Protein AF-I1CUV1-F1 (afdb_monomer_lite)

Sequence (115 aa):
MASAKGLPLLFESDESHQGIVPALIYDASPLVRQQLFTSLGYLLCQWNPRDRYQYGERILPIILSGVFDELPAVQSTCDSTLTEVANSCVHDLYEAQILESIPEDEKEKKNLGRA

InterPro domains:
  IPR016024 Armadillo-type fold [SSF48371] (20-89)
  IPR057978 Dynein axonemal assembly factor 5, TPR repeats [PF25757] (25-85)

Foldseek 3Di:
DDDCPCVVQQCDDDPPGHRPLVVQLVDPDLVSNLCSLQVLLVVLLPDDPVSNVVCVVVRVVSLVVQCVPPDVVSVVSSVVSVVSNLQSVLVNCVVVVVDPDRDPDPVVSVCPPVD

Structure (mmCIF, N/CA/C/O backbone):
data_AF-I1CUV1-F1
#
_entry.id   AF-I1CUV1-F1
#
loop_
_atom_site.group_PDB
_atom_site.id
_atom_site.type_symbol
_atom_site.label_atom_id
_atom_site.label_alt_id
_atom_site.label_comp_id
_atom_site.label_asym_id
_atom_site.label_entity_id
_atom_site.label_seq_id
_atom_site.pdbx_PDB_ins_code
_atom_site.Cartn_x
_atom_site.Cartn_y
_atom_site.Cartn_z
_atom_site.occupancy
_atom_site.B_iso_or_equiv
_atom_site.auth_seq_id
_atom_site.auth_comp_id
_atom_site.auth_asym_id
_atom_site.auth_atom_id
_atom_site.pdbx_PDB_model_num
ATOM 1 N N . MET A 1 1 ? -15.740 8.899 -3.769 1.00 57.88 1 MET A N 1
ATOM 2 C CA . MET A 1 1 ? -15.037 7.631 -3.481 1.00 57.88 1 MET A CA 1
ATOM 3 C C . MET A 1 1 ? -14.633 6.990 -4.796 1.00 57.88 1 MET A C 1
ATOM 5 O O . MET A 1 1 ? -15.475 6.901 -5.685 1.00 57.88 1 MET A O 1
ATOM 9 N N . ALA A 1 2 ? -13.362 6.612 -4.943 1.00 66.88 2 ALA A N 1
ATOM 10 C CA . ALA A 1 2 ? -12.899 5.851 -6.103 1.00 66.88 2 ALA A CA 1
ATOM 11 C C . ALA A 1 2 ? -13.558 4.460 -6.111 1.00 66.88 2 ALA A C 1
ATOM 13 O O . ALA A 1 2 ? -13.804 3.893 -5.050 1.00 66.88 2 ALA A O 1
ATOM 14 N N . SER A 1 3 ? -13.870 3.919 -7.291 1.00 78.69 3 SER A N 1
ATOM 15 C CA . SER A 1 3 ? -14.469 2.585 -7.432 1.00 78.69 3 SER A CA 1
ATOM 16 C C . SER A 1 3 ? -13.416 1.568 -7.859 1.00 78.69 3 SER A C 1
ATOM 18 O O . SER A 1 3 ? -12.642 1.836 -8.773 1.00 78.69 3 SER A O 1
ATOM 20 N N . ALA A 1 4 ? -13.434 0.380 -7.255 1.00 84.62 4 ALA A N 1
ATOM 21 C CA . ALA A 1 4 ? -12.509 -0.701 -7.591 1.00 84.62 4 ALA A CA 1
ATOM 22 C C . ALA A 1 4 ? -12.939 -1.554 -8.807 1.00 84.62 4 ALA A C 1
ATOM 24 O O . ALA A 1 4 ? -12.228 -2.472 -9.204 1.00 84.62 4 ALA A O 1
ATOM 25 N N . LYS A 1 5 ? -14.086 -1.257 -9.441 1.00 81.38 5 LYS A N 1
ATOM 26 C CA . LYS A 1 5 ? -14.672 -2.083 -10.521 1.00 81.38 5 LYS A CA 1
ATOM 27 C C . LYS A 1 5 ? -13.766 -2.286 -11.742 1.00 81.38 5 LYS A C 1
ATOM 29 O O . LYS A 1 5 ? -13.916 -3.287 -12.429 1.00 81.38 5 LYS A O 1
ATOM 34 N N . GLY A 1 6 ? -12.860 -1.348 -12.019 1.00 83.25 6 GLY A N 1
ATOM 35 C CA . GLY A 1 6 ? -11.916 -1.435 -13.139 1.00 83.25 6 GLY A CA 1
ATOM 36 C C . GLY A 1 6 ? -10.566 -2.052 -12.780 1.00 83.25 6 GLY A C 1
ATOM 37 O O . GLY A 1 6 ? -9.746 -2.247 -13.669 1.00 83.25 6 GLY A O 1
ATOM 38 N N . LEU A 1 7 ? -10.315 -2.356 -11.502 1.00 86.94 7 LEU A N 1
ATOM 39 C CA . LEU A 1 7 ? -9.020 -2.861 -11.060 1.00 86.94 7 LEU A CA 1
ATOM 40 C C . LEU A 1 7 ? -8.611 -4.169 -11.764 1.00 86.94 7 LEU A C 1
ATOM 42 O O . LEU A 1 7 ? -7.455 -4.240 -12.175 1.00 86.94 7 LEU A O 1
ATOM 46 N N . PRO A 1 8 ? -9.491 -5.181 -11.946 1.00 87.25 8 PRO A N 1
ATOM 47 C CA . PRO A 1 8 ? -9.102 -6.437 -12.593 1.00 87.25 8 PRO A CA 1
ATOM 48 C C . PRO A 1 8 ? -8.476 -6.249 -13.980 1.00 87.25 8 PRO A C 1
ATOM 50 O O . PRO A 1 8 ? -7.4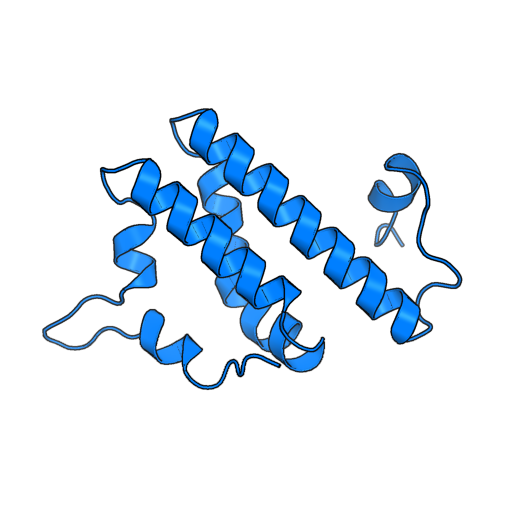96 -6.921 -14.289 1.00 87.25 8 PRO A O 1
ATOM 53 N N . LEU A 1 9 ? -8.943 -5.252 -14.739 1.00 87.00 9 LEU A N 1
ATOM 54 C CA . LEU A 1 9 ? -8.446 -4.929 -16.080 1.00 87.00 9 LEU A CA 1
ATOM 55 C C . LEU A 1 9 ? -6.963 -4.526 -16.093 1.00 87.00 9 LEU A C 1
ATOM 57 O O . LEU A 1 9 ? -6.303 -4.648 -17.116 1.00 87.00 9 LEU A O 1
ATOM 61 N N . LEU A 1 10 ? -6.416 -4.053 -14.967 1.00 88.56 10 LEU A N 1
ATOM 62 C CA . LEU A 1 10 ? -4.994 -3.707 -14.861 1.00 88.56 10 LEU A CA 1
ATOM 63 C C . LEU A 1 10 ? -4.088 -4.939 -14.702 1.00 88.56 10 LEU A C 1
ATOM 65 O O . LEU A 1 10 ? -2.868 -4.824 -14.827 1.00 88.56 10 LEU A O 1
ATOM 69 N N . PHE A 1 11 ? -4.673 -6.098 -14.399 1.00 88.88 11 PHE A N 1
ATOM 70 C CA . PHE A 1 11 ? -3.977 -7.363 -14.156 1.00 88.88 11 PHE A CA 1
ATOM 71 C C . PHE A 1 11 ? -4.190 -8.387 -15.264 1.00 88.88 11 PHE A C 1
ATOM 73 O O . PHE A 1 11 ? -3.395 -9.316 -15.387 1.00 88.88 11 PHE A O 1
ATOM 80 N N . GLU A 1 12 ? -5.274 -8.253 -16.022 1.00 86.94 12 GLU A N 1
ATOM 81 C CA . GLU A 1 12 ? -5.621 -9.161 -17.106 1.00 86.94 12 GLU A CA 1
ATOM 82 C C . GLU A 1 12 ? -4.605 -9.064 -18.248 1.00 86.94 12 GLU A C 1
ATOM 84 O O . GLU A 1 12 ? -4.187 -7.979 -18.645 1.00 86.94 12 GLU A O 1
ATOM 89 N N . SER A 1 13 ? -4.207 -10.225 -18.762 1.00 83.44 13 SER A N 1
ATOM 90 C CA . SER A 1 13 ? -3.440 -10.363 -19.996 1.00 83.44 13 SER A CA 1
ATOM 91 C C . SER A 1 13 ? -4.318 -10.998 -21.067 1.00 83.44 13 SER A C 1
ATOM 93 O O . SER A 1 13 ? -5.089 -11.910 -20.757 1.00 83.44 13 SER A O 1
ATOM 95 N N . ASP A 1 14 ? -4.153 -10.577 -22.316 1.00 81.25 14 ASP A N 1
ATOM 96 C CA . ASP A 1 14 ? -4.735 -11.238 -23.486 1.00 81.25 14 ASP A CA 1
ATOM 97 C C . ASP A 1 14 ? -3.634 -11.856 -24.369 1.00 81.25 14 ASP A C 1
ATOM 99 O O . ASP A 1 14 ? -2.451 -11.811 -24.028 1.00 81.25 14 ASP A O 1
ATOM 103 N N . GLU A 1 15 ? -4.006 -12.473 -25.495 1.00 76.00 15 GLU A N 1
ATOM 104 C CA . GLU A 1 15 ? -3.055 -13.128 -26.415 1.00 76.00 15 GLU A CA 1
ATOM 105 C C . GLU A 1 15 ? -2.003 -12.167 -27.007 1.00 76.00 15 GLU A C 1
ATOM 107 O O . GLU A 1 15 ? -0.981 -12.604 -27.537 1.00 76.00 15 GLU A O 1
ATOM 112 N N . SER A 1 16 ? -2.238 -10.861 -26.904 1.00 77.25 16 SER A N 1
ATOM 113 C CA . SER A 1 16 ? -1.457 -9.780 -27.505 1.00 77.25 16 SER A CA 1
ATOM 114 C C . SER A 1 16 ? -0.843 -8.805 -26.489 1.00 77.25 16 SER A C 1
ATOM 116 O O . SER A 1 16 ? 0.092 -8.087 -26.844 1.00 77.25 16 SER A O 1
ATOM 118 N N . HIS A 1 17 ? -1.311 -8.784 -25.237 1.00 74.56 17 HIS A N 1
ATOM 119 C CA . HIS A 1 17 ? -0.909 -7.803 -24.229 1.00 74.56 17 HIS A CA 1
ATOM 120 C C . HIS A 1 17 ? -0.701 -8.440 -22.854 1.00 74.56 17 HIS A C 1
ATOM 122 O O . HIS A 1 17 ? -1.549 -9.166 -22.336 1.00 74.56 17 HIS A O 1
ATOM 128 N N . GLN A 1 18 ? 0.424 -8.103 -22.221 1.00 81.75 18 GLN A N 1
ATOM 129 C CA . GLN A 1 18 ? 0.629 -8.374 -20.800 1.00 81.75 18 GLN A CA 1
ATOM 130 C C . GLN A 1 18 ? -0.186 -7.392 -19.953 1.00 81.75 18 GLN A C 1
ATOM 132 O O . GLN A 1 18 ? -0.365 -6.234 -20.332 1.00 81.75 18 GLN A O 1
ATOM 137 N N . GLY A 1 19 ? -0.640 -7.849 -18.783 1.00 86.38 19 GLY A N 1
ATOM 138 C CA . GLY A 1 19 ? -1.299 -6.977 -17.817 1.00 86.38 19 GLY A CA 1
ATOM 139 C C . GLY A 1 19 ? -0.386 -5.824 -17.402 1.00 86.38 19 GLY A C 1
ATOM 140 O O . GLY A 1 19 ? 0.814 -6.016 -17.185 1.00 86.38 19 GLY A O 1
ATOM 141 N N . ILE A 1 20 ? -0.969 -4.632 -17.271 1.00 90.25 20 ILE A N 1
ATOM 142 C CA . ILE A 1 20 ? -0.236 -3.393 -16.983 1.00 90.25 20 ILE A CA 1
ATOM 143 C C . ILE A 1 20 ? 0.539 -3.530 -15.674 1.00 90.25 20 ILE A C 1
ATOM 145 O O . ILE A 1 20 ? 1.744 -3.320 -15.651 1.00 90.25 20 ILE A O 1
ATOM 149 N N . VAL A 1 21 ? -0.124 -3.911 -14.581 1.00 91.69 21 VAL A N 1
ATOM 150 C CA . VAL A 1 21 ? 0.529 -3.971 -13.268 1.00 91.69 21 VAL A CA 1
ATOM 151 C C . VAL A 1 21 ? 1.688 -4.973 -13.257 1.00 91.69 21 VAL A C 1
ATOM 153 O O . VAL A 1 21 ? 2.783 -4.539 -12.913 1.00 91.69 21 VAL A O 1
ATOM 156 N N . PRO A 1 22 ? 1.525 -6.249 -13.674 1.00 88.81 22 PRO A N 1
ATOM 157 C CA . PRO A 1 22 ? 2.639 -7.197 -13.758 1.00 88.81 22 PRO A CA 1
ATOM 158 C C . PRO A 1 22 ? 3.845 -6.694 -14.560 1.00 88.81 22 PRO A C 1
ATOM 160 O O . PRO A 1 22 ? 4.978 -6.908 -14.134 1.00 88.81 22 PRO A O 1
ATOM 163 N N . ALA A 1 23 ? 3.614 -6.003 -15.682 1.00 89.94 23 ALA A N 1
ATOM 164 C CA . ALA A 1 23 ? 4.691 -5.464 -16.512 1.00 89.94 23 ALA A CA 1
ATOM 165 C C . ALA A 1 23 ? 5.498 -4.364 -15.798 1.00 89.94 23 ALA A C 1
ATOM 167 O O . ALA A 1 23 ? 6.697 -4.232 -16.032 1.00 89.94 23 ALA A O 1
ATOM 168 N N . LEU A 1 24 ? 4.863 -3.598 -14.904 1.00 94.06 24 LEU A N 1
ATOM 169 C CA . LEU A 1 24 ? 5.487 -2.455 -14.234 1.00 94.06 24 LEU A CA 1
ATOM 170 C C . LEU A 1 24 ? 6.231 -2.810 -12.935 1.00 94.06 24 LEU A C 1
ATOM 172 O O . LEU A 1 24 ? 7.032 -1.999 -12.472 1.00 94.06 24 LEU A O 1
ATOM 176 N N . ILE A 1 25 ? 6.005 -3.992 -12.341 1.00 92.81 25 ILE A N 1
ATOM 177 C CA . ILE A 1 25 ? 6.641 -4.391 -11.062 1.00 92.81 25 ILE A CA 1
ATOM 178 C C . ILE A 1 25 ? 8.168 -4.391 -11.183 1.00 92.81 25 ILE A C 1
ATOM 180 O O . ILE A 1 25 ? 8.865 -3.953 -10.272 1.00 92.81 25 ILE A O 1
ATOM 184 N N . TYR A 1 26 ? 8.677 -4.853 -12.324 1.00 89.44 26 TYR A N 1
ATOM 185 C CA . TYR A 1 26 ? 10.108 -4.979 -12.606 1.00 89.44 26 TYR A CA 1
ATOM 186 C C . TYR A 1 26 ? 10.565 -4.022 -13.711 1.00 89.44 26 TYR A C 1
ATOM 188 O O . TYR A 1 26 ? 11.542 -4.302 -14.406 1.00 89.44 26 TYR A O 1
ATOM 196 N N . ASP A 1 27 ? 9.853 -2.907 -13.901 1.00 95.12 27 ASP A N 1
ATOM 197 C CA . ASP A 1 27 ? 10.236 -1.906 -14.895 1.00 95.12 27 ASP A CA 1
ATOM 198 C C . ASP A 1 27 ? 11.658 -1.401 -14.618 1.00 95.12 27 ASP A C 1
ATOM 200 O O . ASP A 1 27 ? 12.033 -1.171 -13.465 1.00 95.12 27 ASP A O 1
ATOM 204 N N . ALA A 1 28 ? 12.456 -1.212 -15.669 1.00 95.19 28 ALA A N 1
ATOM 205 C CA . ALA A 1 28 ? 13.840 -0.762 -15.540 1.00 95.19 28 ALA A CA 1
ATOM 206 C C . ALA A 1 28 ? 13.952 0.629 -14.890 1.00 95.19 28 ALA A C 1
ATOM 208 O O . ALA A 1 28 ? 14.978 0.952 -14.292 1.00 95.19 28 ALA A O 1
ATOM 209 N N . SER A 1 29 ? 12.905 1.452 -14.987 1.00 97.06 29 SER A N 1
ATOM 210 C CA . SER A 1 29 ? 12.838 2.776 -14.387 1.00 97.06 29 SER A CA 1
ATOM 211 C C . SER A 1 29 ? 12.411 2.710 -12.915 1.00 97.06 29 SER A C 1
ATOM 213 O O . SER A 1 29 ? 11.263 2.376 -12.606 1.00 97.06 29 SER A O 1
ATOM 215 N N . PRO A 1 30 ? 13.265 3.153 -11.975 1.00 96.50 30 PRO A N 1
ATOM 216 C CA . PRO A 1 30 ? 12.912 3.216 -10.556 1.00 96.50 30 PRO A CA 1
ATOM 217 C C . PRO A 1 30 ? 11.733 4.145 -10.273 1.00 96.50 30 PRO A C 1
ATOM 219 O O . PRO A 1 30 ? 11.006 3.956 -9.301 1.00 96.50 30 PRO A O 1
ATOM 222 N N . LEU A 1 31 ? 11.558 5.178 -11.103 1.00 97.50 31 LEU A N 1
ATOM 223 C CA . LEU A 1 31 ? 10.457 6.127 -10.973 1.00 97.50 31 LEU A CA 1
ATOM 224 C C . LEU A 1 31 ? 9.118 5.463 -11.308 1.00 97.50 31 LEU A C 1
ATOM 226 O O . LEU A 1 31 ? 8.124 5.720 -10.636 1.00 97.50 31 LEU A O 1
ATOM 230 N N . VAL A 1 32 ? 9.104 4.583 -12.313 1.00 97.38 32 VAL A N 1
ATOM 231 C CA . VAL A 1 32 ? 7.910 3.818 -12.689 1.00 97.38 32 VAL A CA 1
ATOM 232 C C . VAL A 1 32 ? 7.510 2.880 -11.555 1.00 97.38 32 VAL A C 1
ATOM 234 O O . VAL A 1 32 ? 6.348 2.885 -11.153 1.00 97.38 32 VAL A O 1
ATOM 237 N N . ARG A 1 33 ? 8.473 2.154 -10.971 1.00 97.31 33 ARG A N 1
ATOM 238 C CA . ARG A 1 33 ? 8.220 1.269 -9.823 1.00 97.31 33 ARG A CA 1
ATOM 239 C C . ARG A 1 33 ? 7.696 2.039 -8.606 1.00 97.31 33 ARG A C 1
ATOM 241 O O . ARG A 1 33 ? 6.663 1.680 -8.049 1.00 97.31 33 ARG A O 1
ATOM 248 N N . GLN A 1 34 ? 8.328 3.160 -8.247 1.00 97.75 34 GLN A N 1
ATOM 249 C CA . GLN A 1 34 ? 7.848 4.032 -7.161 1.00 97.75 34 GLN A CA 1
ATOM 250 C C . GLN A 1 34 ? 6.416 4.519 -7.393 1.00 97.75 34 GLN A C 1
ATOM 252 O O . GLN A 1 34 ? 5.584 4.469 -6.483 1.00 97.75 34 GLN A O 1
ATOM 257 N N . GLN A 1 35 ? 6.115 4.972 -8.613 1.00 97.50 35 GLN A N 1
ATOM 258 C CA . GLN A 1 35 ? 4.785 5.452 -8.959 1.00 97.50 35 GLN A CA 1
ATOM 259 C C . GLN A 1 35 ? 3.749 4.328 -8.906 1.00 97.50 35 GLN A C 1
ATOM 261 O O . GLN A 1 35 ? 2.651 4.553 -8.401 1.00 97.50 35 GLN A O 1
ATOM 266 N N . LEU A 1 36 ? 4.096 3.123 -9.369 1.00 97.12 36 LEU A N 1
ATOM 267 C CA . LEU A 1 36 ? 3.239 1.947 -9.264 1.00 97.12 36 LEU A CA 1
ATOM 268 C C . LEU A 1 36 ? 2.858 1.679 -7.805 1.00 97.12 36 LEU A C 1
ATOM 270 O O . LEU A 1 36 ? 1.669 1.615 -7.489 1.00 97.12 36 LEU A O 1
ATOM 274 N N . PHE A 1 37 ? 3.844 1.559 -6.913 1.00 97.50 37 PHE A N 1
ATOM 275 C CA . PHE A 1 37 ? 3.595 1.243 -5.506 1.00 97.50 37 PHE A CA 1
ATOM 276 C C . PHE A 1 37 ? 2.778 2.337 -4.817 1.00 97.50 37 PHE A C 1
ATOM 278 O O . PHE A 1 37 ? 1.768 2.034 -4.181 1.00 97.50 37 PHE A O 1
ATOM 285 N N . THR A 1 38 ? 3.131 3.603 -5.049 1.00 97.31 38 THR A N 1
ATOM 286 C CA . THR A 1 38 ? 2.405 4.761 -4.507 1.00 97.31 38 THR A CA 1
ATOM 287 C C . THR A 1 38 ? 0.949 4.774 -4.976 1.00 97.31 38 THR A C 1
ATOM 289 O O . THR A 1 38 ? 0.031 4.922 -4.172 1.00 97.31 38 THR A O 1
ATOM 292 N N . SER A 1 39 ? 0.704 4.590 -6.277 1.00 96.06 39 SER A N 1
ATOM 293 C CA . SER A 1 39 ? -0.651 4.593 -6.836 1.00 96.06 39 SER A CA 1
ATOM 294 C C . SER A 1 39 ? -1.495 3.434 -6.313 1.00 96.06 39 SER A C 1
ATOM 296 O O . SER A 1 39 ? -2.667 3.630 -5.994 1.00 96.06 39 SER A O 1
ATOM 298 N N . LEU A 1 40 ? -0.913 2.242 -6.187 1.00 95.75 40 LEU A N 1
ATOM 299 C CA . LEU A 1 40 ? -1.602 1.076 -5.644 1.00 95.75 40 LEU A CA 1
ATOM 300 C C . LEU A 1 40 ? -1.967 1.249 -4.163 1.00 95.75 40 LEU A C 1
ATOM 302 O O . LEU A 1 40 ? -3.095 0.939 -3.776 1.00 95.75 40 LEU A O 1
ATOM 306 N N . GLY A 1 41 ? -1.060 1.782 -3.342 1.00 96.75 41 GLY A N 1
ATOM 307 C CA . GLY A 1 41 ? -1.366 2.066 -1.940 1.00 96.75 41 GLY A CA 1
ATOM 308 C C . GLY A 1 41 ? -2.386 3.184 -1.777 1.00 96.75 41 GLY A C 1
ATOM 309 O O . GLY A 1 41 ? -3.332 3.039 -1.008 1.00 96.75 41 GLY A O 1
ATOM 310 N N . TYR A 1 42 ? -2.278 4.247 -2.578 1.00 96.00 42 TYR A N 1
ATOM 311 C CA . TYR A 1 42 ? -3.269 5.319 -2.591 1.00 96.00 42 TYR A CA 1
ATOM 312 C C . TYR A 1 42 ? -4.679 4.793 -2.892 1.00 96.00 42 TYR A C 1
ATOM 314 O O . TYR A 1 42 ? -5.635 5.176 -2.219 1.00 96.00 42 TYR A O 1
ATOM 322 N N . LEU A 1 43 ? -4.822 3.873 -3.856 1.00 94.06 43 LEU A N 1
ATOM 323 C CA . LEU A 1 43 ? -6.109 3.231 -4.141 1.00 94.06 43 LEU A CA 1
ATOM 324 C C . LEU A 1 43 ? -6.661 2.486 -2.921 1.00 94.06 43 LEU A C 1
ATOM 326 O O . LEU A 1 43 ? -7.828 2.678 -2.581 1.00 94.06 43 LEU A O 1
ATOM 330 N N . LEU A 1 44 ? -5.827 1.697 -2.235 1.00 95.69 44 LEU A N 1
ATOM 331 C CA . LEU A 1 44 ? -6.231 0.992 -1.016 1.00 95.69 44 LEU A CA 1
ATOM 332 C C . LEU A 1 44 ? -6.702 1.967 0.072 1.00 95.69 44 LEU A C 1
ATOM 334 O O . LEU A 1 44 ? -7.761 1.742 0.657 1.00 95.69 44 LEU A O 1
ATOM 338 N N . CYS A 1 45 ? -5.985 3.070 0.296 1.00 95.88 45 CYS A N 1
ATOM 339 C CA . CYS A 1 45 ? -6.354 4.091 1.282 1.00 95.88 45 CYS A CA 1
ATOM 340 C C . CYS A 1 45 ? -7.663 4.825 0.930 1.00 95.88 45 CYS A C 1
ATOM 342 O O . CYS A 1 45 ? -8.415 5.210 1.820 1.00 95.88 45 CYS A O 1
ATOM 344 N N . GLN A 1 46 ? -7.959 5.029 -0.359 1.00 94.19 46 GLN A N 1
ATOM 345 C CA . GLN A 1 46 ? -9.158 5.757 -0.811 1.00 94.19 46 GLN A CA 1
ATOM 346 C C . GLN A 1 46 ? -10.423 4.898 -0.904 1.00 94.19 46 GLN A C 1
ATOM 348 O O . GLN A 1 46 ? -11.534 5.433 -1.024 1.00 94.19 46 GLN A O 1
ATOM 353 N N . TRP A 1 47 ? -10.281 3.576 -0.921 1.00 94.44 47 TRP A N 1
ATOM 354 C CA . TRP A 1 47 ? -11.417 2.670 -0.978 1.00 94.44 47 TRP A CA 1
ATOM 355 C C . TRP A 1 47 ? -12.077 2.491 0.382 1.00 94.44 47 TRP A C 1
ATOM 357 O O . TRP A 1 47 ? -11.437 2.567 1.432 1.00 94.44 47 TRP A O 1
ATOM 367 N N . ASN A 1 48 ? -13.384 2.224 0.335 1.00 93.31 48 ASN A N 1
ATOM 368 C CA . ASN A 1 48 ? -14.118 1.760 1.505 1.00 93.31 48 ASN A CA 1
ATOM 369 C C . ASN A 1 48 ? -13.551 0.400 1.975 1.00 93.31 48 ASN A C 1
ATOM 371 O O . ASN A 1 48 ? -12.941 -0.311 1.166 1.00 93.31 48 ASN A O 1
ATOM 375 N N . PRO A 1 49 ? -13.796 0.004 3.237 1.00 94.12 49 PRO A N 1
ATOM 376 C CA . PRO A 1 49 ? -13.238 -1.226 3.797 1.00 94.12 49 PRO A CA 1
ATOM 377 C C . PRO A 1 49 ? -13.535 -2.464 2.941 1.00 94.12 49 PRO A C 1
ATOM 379 O O . PRO A 1 49 ? -12.650 -3.272 2.669 1.00 94.12 49 PRO A O 1
ATOM 382 N N . ARG A 1 50 ? -14.768 -2.596 2.431 1.00 92.69 50 ARG A N 1
ATOM 383 C CA . ARG A 1 50 ? -15.174 -3.744 1.607 1.00 92.69 50 ARG A CA 1
ATOM 384 C C . ARG A 1 50 ? -14.296 -3.891 0.364 1.00 92.69 50 ARG A C 1
ATOM 386 O O . ARG A 1 50 ? -13.770 -4.973 0.126 1.00 92.69 50 ARG A O 1
ATOM 393 N N . ASP A 1 51 ? -14.150 -2.827 -0.421 1.00 93.06 51 ASP A N 1
ATOM 394 C CA . ASP A 1 51 ? -13.335 -2.844 -1.638 1.00 93.06 51 ASP A CA 1
ATOM 395 C C . ASP A 1 51 ? -11.844 -3.021 -1.296 1.00 93.06 51 ASP A C 1
ATOM 397 O O . ASP A 1 51 ? -11.147 -3.806 -1.940 1.00 93.06 51 ASP A O 1
ATOM 401 N N . ARG A 1 52 ? -11.358 -2.355 -0.239 1.00 94.50 52 ARG A N 1
ATOM 402 C CA . ARG A 1 52 ? -9.971 -2.479 0.230 1.00 94.50 52 ARG A CA 1
ATOM 403 C C . ARG A 1 52 ? -9.609 -3.920 0.561 1.00 94.50 52 ARG A C 1
ATOM 405 O O . ARG A 1 52 ? -8.591 -4.401 0.077 1.00 94.50 52 ARG A O 1
ATOM 412 N N . TYR A 1 53 ? -10.433 -4.620 1.336 1.00 93.38 53 TYR A N 1
ATOM 413 C CA . TYR A 1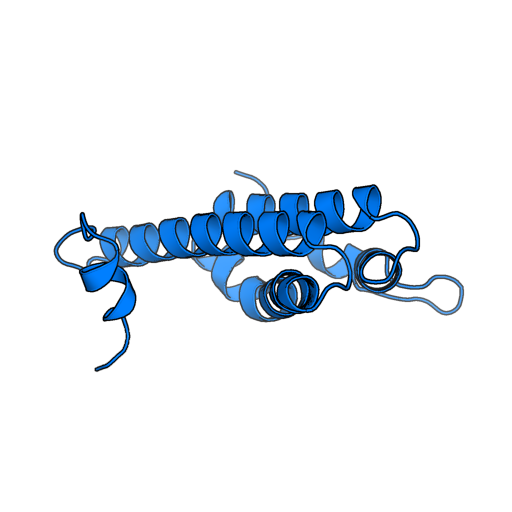 53 ? -10.158 -6.007 1.712 1.00 93.38 53 TYR A CA 1
ATOM 414 C C . TYR A 1 53 ? -10.429 -6.993 0.572 1.00 93.38 53 TYR A C 1
ATOM 416 O O . TYR A 1 53 ? -9.695 -7.966 0.439 1.00 93.38 53 TYR A O 1
ATOM 424 N N . GLN A 1 54 ? -11.402 -6.720 -0.305 1.00 92.38 54 GLN A N 1
ATOM 425 C CA . GLN A 1 54 ? -11.651 -7.548 -1.490 1.00 92.38 54 GLN A CA 1
ATOM 426 C C . GLN A 1 54 ? -10.447 -7.583 -2.444 1.00 92.38 54 GLN A C 1
ATOM 428 O O . GLN A 1 54 ? -10.162 -8.620 -3.040 1.00 92.38 54 GLN A O 1
ATOM 433 N N . TYR A 1 55 ? -9.757 -6.454 -2.623 1.00 91.88 55 TYR A N 1
ATOM 434 C CA . TYR A 1 55 ? -8.641 -6.343 -3.569 1.00 91.88 55 TYR A CA 1
ATOM 435 C C . TYR A 1 55 ? -7.261 -6.282 -2.904 1.00 91.88 55 TYR A C 1
ATOM 437 O O . TYR A 1 55 ? -6.242 -6.416 -3.588 1.00 91.88 55 TYR A O 1
ATOM 445 N N . GLY A 1 56 ? -7.214 -6.128 -1.581 1.00 92.75 56 GLY A N 1
ATOM 446 C CA . GLY A 1 56 ? -5.989 -6.055 -0.791 1.00 92.75 56 GLY A CA 1
ATOM 447 C C . GLY A 1 56 ? -5.106 -7.284 -0.966 1.00 92.75 56 GLY A C 1
ATOM 448 O O . GLY A 1 56 ? -3.905 -7.130 -1.153 1.00 92.75 56 GLY A O 1
ATOM 449 N N . GLU A 1 57 ? -5.686 -8.485 -1.033 1.00 89.94 57 GLU A N 1
ATOM 450 C CA . GLU A 1 57 ? -4.933 -9.729 -1.265 1.00 89.94 57 GLU A CA 1
ATOM 451 C C . GLU A 1 57 ? -4.158 -9.731 -2.588 1.00 89.94 57 GLU A C 1
ATOM 453 O O . GLU A 1 57 ? -3.107 -10.359 -2.691 1.00 89.94 57 GLU A O 1
ATOM 458 N N . ARG A 1 58 ? -4.647 -9.010 -3.604 1.00 91.06 58 ARG A N 1
ATOM 459 C CA . ARG A 1 58 ? -3.971 -8.893 -4.900 1.00 91.06 58 ARG A CA 1
ATOM 460 C C . ARG A 1 58 ? -2.954 -7.753 -4.917 1.00 91.06 58 ARG A C 1
ATOM 462 O O . ARG A 1 58 ? -1.906 -7.895 -5.536 1.00 91.06 58 ARG A O 1
ATOM 469 N N . ILE A 1 59 ? -3.258 -6.628 -4.268 1.00 94.62 59 ILE A N 1
ATOM 470 C CA . ILE A 1 59 ? -2.421 -5.421 -4.316 1.00 94.62 59 ILE A CA 1
ATOM 471 C C . ILE A 1 59 ? -1.272 -5.465 -3.300 1.00 94.62 59 ILE A C 1
ATOM 473 O O . ILE A 1 59 ? -0.145 -5.109 -3.639 1.00 94.62 59 ILE A O 1
ATOM 477 N N . LEU A 1 60 ? -1.530 -5.886 -2.059 1.00 95.25 60 LEU A N 1
ATOM 478 C CA . LEU A 1 60 ? -0.537 -5.838 -0.982 1.00 95.25 60 LEU A CA 1
ATOM 479 C C . LEU A 1 60 ? 0.742 -6.626 -1.299 1.00 95.25 60 LEU A C 1
ATOM 481 O O . LEU A 1 60 ? 1.815 -6.066 -1.076 1.00 95.25 60 LEU A O 1
ATOM 485 N N . PRO A 1 61 ? 0.694 -7.850 -1.871 1.00 94.56 61 PRO A N 1
ATOM 486 C CA . PRO A 1 61 ? 1.913 -8.572 -2.244 1.00 94.56 61 PRO A CA 1
ATOM 487 C C . PRO A 1 61 ? 2.793 -7.811 -3.241 1.00 94.56 61 PRO A C 1
ATOM 489 O O . PRO A 1 61 ? 4.010 -7.963 -3.234 1.00 94.56 61 PRO A O 1
ATOM 492 N N . ILE A 1 62 ? 2.190 -6.967 -4.080 1.00 95.19 62 ILE A N 1
ATOM 493 C CA . ILE A 1 62 ? 2.905 -6.183 -5.089 1.00 95.19 62 ILE A CA 1
ATOM 494 C C . ILE A 1 62 ? 3.648 -5.037 -4.422 1.00 95.19 62 ILE A C 1
ATOM 496 O O . ILE A 1 62 ? 4.839 -4.875 -4.661 1.00 95.19 62 ILE A O 1
ATOM 500 N N . ILE A 1 63 ? 2.987 -4.294 -3.533 1.00 96.38 63 ILE A N 1
ATOM 501 C CA . ILE A 1 63 ? 3.646 -3.234 -2.757 1.00 96.38 63 ILE A CA 1
ATOM 502 C C . ILE A 1 63 ? 4.750 -3.840 -1.872 1.00 96.38 63 ILE A C 1
ATOM 504 O O . ILE A 1 63 ? 5.861 -3.321 -1.829 1.00 96.38 63 ILE A O 1
ATOM 508 N N . LEU A 1 64 ? 4.485 -4.988 -1.235 1.00 95.19 64 LEU A N 1
ATOM 509 C CA . LEU A 1 64 ? 5.470 -5.724 -0.434 1.00 95.19 64 LEU A CA 1
ATOM 510 C C . LEU A 1 64 ? 6.688 -6.167 -1.249 1.00 95.19 64 LEU A C 1
ATOM 512 O O . LEU A 1 64 ? 7.795 -6.176 -0.720 1.00 95.19 64 LEU A O 1
ATOM 516 N N . SER A 1 65 ? 6.514 -6.511 -2.528 1.00 93.88 65 SER A N 1
ATOM 517 C CA . SER A 1 65 ? 7.640 -6.915 -3.376 1.00 93.88 65 SER A CA 1
ATOM 518 C C . SER A 1 65 ? 8.693 -5.809 -3.519 1.00 93.88 65 SER A C 1
ATOM 520 O O . SER A 1 65 ? 9.883 -6.113 -3.565 1.00 93.88 65 SER A O 1
ATOM 522 N N . GLY A 1 66 ? 8.284 -4.535 -3.494 1.00 94.00 66 GLY A N 1
ATOM 523 C CA . GLY A 1 66 ? 9.199 -3.400 -3.602 1.00 94.00 66 GLY A CA 1
ATOM 524 C C . GLY A 1 66 ? 10.011 -3.112 -2.333 1.00 94.00 66 GLY A C 1
ATOM 525 O O . GLY A 1 66 ? 11.013 -2.404 -2.402 1.00 94.00 66 GLY A O 1
ATOM 526 N N . VAL A 1 67 ? 9.674 -3.725 -1.190 1.00 93.62 67 VAL A N 1
ATOM 527 C CA . VAL A 1 67 ? 10.546 -3.731 0.005 1.00 93.62 67 VAL A CA 1
ATOM 528 C C . VAL A 1 67 ? 11.849 -4.496 -0.273 1.00 93.62 67 VAL A C 1
ATOM 530 O O . VAL A 1 67 ? 12.881 -4.227 0.336 1.00 93.62 67 VAL A O 1
ATOM 533 N N . PHE A 1 68 ? 11.824 -5.420 -1.237 1.00 93.56 68 PHE A N 1
ATOM 534 C CA . PHE A 1 68 ? 12.988 -6.183 -1.687 1.00 93.56 68 PHE A CA 1
ATOM 535 C C . PHE A 1 68 ? 13.627 -5.609 -2.962 1.00 93.56 68 PHE A C 1
ATOM 537 O O . PHE A 1 68 ? 14.446 -6.284 -3.585 1.00 93.56 68 PHE A O 1
ATOM 544 N N . ASP A 1 69 ? 13.255 -4.391 -3.370 1.00 96.25 69 ASP A N 1
ATOM 545 C CA . ASP A 1 69 ? 13.847 -3.724 -4.533 1.00 96.25 69 ASP A CA 1
ATOM 546 C C . ASP A 1 69 ? 15.351 -3.487 -4.331 1.00 96.25 69 ASP A C 1
ATOM 548 O O . ASP A 1 69 ? 15.827 -3.336 -3.208 1.00 96.25 69 ASP A O 1
ATOM 552 N N . GLU A 1 70 ? 16.121 -3.425 -5.414 1.00 94.94 70 GLU A N 1
ATOM 553 C CA . GLU A 1 70 ? 17.567 -3.189 -5.349 1.00 94.94 70 GLU A CA 1
ATOM 554 C C . GLU A 1 70 ? 17.923 -1.745 -4.948 1.00 94.94 70 GLU A C 1
ATOM 556 O O . GLU A 1 70 ? 19.032 -1.484 -4.474 1.00 94.94 70 GLU A O 1
ATOM 561 N N . LEU A 1 71 ? 16.995 -0.796 -5.128 1.00 96.94 71 LEU A N 1
ATOM 562 C CA . LEU A 1 71 ? 17.225 0.620 -4.862 1.00 96.94 71 LEU A CA 1
ATOM 563 C C . LEU A 1 71 ? 16.576 1.069 -3.545 1.00 96.94 71 LEU A C 1
ATOM 565 O O . LEU A 1 71 ? 15.348 1.030 -3.425 1.00 96.94 71 LEU A O 1
ATOM 569 N N . PRO A 1 72 ? 17.350 1.643 -2.601 1.00 97.25 72 PRO A N 1
ATOM 570 C CA . PRO A 1 72 ? 16.822 2.112 -1.315 1.00 97.25 72 PRO A CA 1
ATOM 571 C C . PRO A 1 72 ? 15.677 3.130 -1.423 1.00 97.25 72 PRO A C 1
ATOM 573 O O . PRO A 1 72 ? 14.805 3.184 -0.560 1.00 97.25 72 PRO A O 1
ATOM 576 N N . ALA A 1 73 ? 15.656 3.938 -2.487 1.00 96.69 73 ALA A N 1
ATOM 577 C CA . ALA A 1 73 ? 14.572 4.891 -2.725 1.00 96.69 73 ALA A CA 1
ATOM 578 C C . ALA A 1 73 ? 13.226 4.183 -2.948 1.00 96.69 73 ALA A C 1
ATOM 580 O O . ALA A 1 73 ? 12.215 4.602 -2.394 1.00 96.69 73 ALA A O 1
ATOM 581 N N . VAL A 1 74 ? 13.226 3.084 -3.708 1.00 97.25 74 VAL A N 1
ATOM 582 C CA . VAL A 1 74 ? 12.019 2.300 -3.989 1.00 97.25 74 VAL A CA 1
ATOM 583 C C . VAL A 1 74 ? 11.552 1.571 -2.728 1.00 97.25 74 VAL A C 1
ATOM 585 O O . VAL A 1 74 ? 10.361 1.605 -2.419 1.00 97.25 74 VAL A O 1
ATOM 588 N N . GLN A 1 75 ? 12.486 0.999 -1.959 1.00 97.88 75 GLN A N 1
ATOM 589 C CA . GLN A 1 75 ? 12.197 0.373 -0.662 1.00 97.88 75 GLN A CA 1
ATOM 590 C C . GLN A 1 75 ? 11.487 1.357 0.281 1.00 97.88 75 GLN A C 1
ATOM 592 O O . GLN A 1 75 ? 10.404 1.067 0.783 1.00 97.88 75 GLN A O 1
ATOM 597 N N . SER A 1 76 ? 12.040 2.567 0.431 1.00 97.44 76 SER A N 1
ATOM 598 C CA . SER A 1 76 ? 11.473 3.629 1.273 1.00 97.44 76 SER A CA 1
ATOM 599 C C . SER A 1 76 ? 10.062 4.050 0.840 1.00 97.44 76 SER A C 1
ATOM 601 O O . SER A 1 76 ? 9.176 4.249 1.679 1.00 97.44 76 SER A O 1
ATOM 603 N N . THR A 1 77 ? 9.809 4.136 -0.473 1.00 97.31 77 THR A N 1
ATOM 604 C CA . THR A 1 77 ? 8.460 4.375 -1.005 1.00 97.31 77 THR A CA 1
ATOM 605 C C . THR A 1 77 ? 7.495 3.262 -0.605 1.00 97.31 77 THR A C 1
ATOM 607 O O . THR A 1 77 ? 6.375 3.557 -0.185 1.00 97.31 77 THR A O 1
ATOM 610 N N . CYS A 1 78 ? 7.910 1.998 -0.696 1.00 96.69 78 CYS A N 1
ATOM 611 C CA . CYS A 1 78 ? 7.067 0.859 -0.330 1.00 96.69 78 CYS A CA 1
ATOM 612 C C . CYS A 1 78 ? 6.761 0.838 1.164 1.00 96.69 78 CYS A C 1
ATOM 614 O O . CYS A 1 78 ? 5.599 0.696 1.534 1.00 96.69 78 CYS A O 1
ATOM 616 N N . ASP A 1 79 ? 7.764 1.059 2.012 1.00 96.31 79 ASP A N 1
ATOM 617 C CA . ASP A 1 79 ? 7.593 1.114 3.466 1.00 96.31 79 ASP A CA 1
ATOM 618 C C . ASP A 1 79 ? 6.621 2.225 3.880 1.00 96.31 79 ASP A C 1
ATOM 620 O O . ASP A 1 79 ? 5.702 2.002 4.675 1.00 96.31 79 ASP A O 1
ATOM 624 N N . SER A 1 80 ? 6.777 3.415 3.293 1.00 96.12 80 SER A N 1
ATOM 625 C CA . SER A 1 80 ? 5.879 4.550 3.540 1.00 96.12 80 SER A CA 1
ATOM 626 C C . SER A 1 80 ? 4.451 4.224 3.098 1.00 96.12 80 SER A C 1
ATOM 628 O O . SER A 1 80 ? 3.500 4.404 3.856 1.00 96.12 80 SER A O 1
ATOM 630 N N . THR A 1 81 ? 4.307 3.645 1.905 1.00 97.56 81 THR A N 1
ATOM 631 C CA . THR A 1 81 ? 3.013 3.245 1.345 1.00 97.56 81 THR A CA 1
ATOM 632 C C . THR A 1 81 ? 2.318 2.188 2.211 1.00 97.56 81 THR A C 1
ATOM 634 O O . THR A 1 81 ? 1.132 2.305 2.514 1.00 97.56 81 THR A O 1
ATOM 637 N N . LEU A 1 82 ? 3.043 1.154 2.648 1.00 96.25 82 LEU A N 1
ATOM 638 C CA . LEU A 1 82 ? 2.509 0.104 3.518 1.00 96.25 82 LEU A CA 1
ATOM 639 C C . LEU A 1 82 ? 2.084 0.664 4.875 1.00 96.25 82 LEU A C 1
ATOM 641 O O . LEU A 1 82 ? 1.057 0.251 5.410 1.00 96.25 82 LEU A O 1
ATOM 645 N N . THR A 1 83 ? 2.833 1.632 5.403 1.00 94.19 83 THR A N 1
ATOM 646 C CA . THR A 1 83 ? 2.488 2.328 6.648 1.00 94.19 83 THR A CA 1
ATOM 647 C C . THR A 1 83 ? 1.174 3.102 6.508 1.00 94.19 83 THR A C 1
ATOM 649 O O . THR A 1 83 ? 0.308 3.013 7.379 1.00 94.19 83 THR A O 1
ATOM 652 N N . GLU A 1 84 ? 0.968 3.819 5.400 1.00 95.44 84 GLU A N 1
ATOM 653 C CA . GLU A 1 84 ? -0.291 4.528 5.123 1.00 95.44 84 GLU A CA 1
ATOM 654 C C . GLU A 1 84 ? -1.488 3.576 4.999 1.00 95.44 84 GLU A C 1
ATOM 656 O O . GLU A 1 84 ? -2.552 3.820 5.581 1.00 95.44 84 GLU A O 1
ATOM 661 N N . VAL A 1 85 ? -1.309 2.458 4.291 1.00 95.81 85 VAL A N 1
ATOM 662 C CA . VAL A 1 85 ? -2.350 1.431 4.164 1.00 95.81 85 VAL A CA 1
ATOM 663 C C . VAL A 1 85 ? -2.657 0.800 5.522 1.00 95.81 85 VAL A C 1
ATOM 665 O O . VAL A 1 85 ? -3.826 0.634 5.866 1.00 95.81 85 VAL A O 1
ATOM 668 N N . ALA A 1 86 ? -1.636 0.501 6.331 1.00 93.44 86 ALA A N 1
ATOM 669 C CA . ALA A 1 86 ? -1.818 -0.034 7.676 1.00 93.44 86 ALA A CA 1
ATOM 670 C C . ALA A 1 86 ? -2.616 0.930 8.567 1.00 93.44 86 ALA A C 1
ATOM 672 O O . ALA A 1 86 ? -3.560 0.500 9.227 1.00 93.44 86 ALA A O 1
ATOM 673 N N . ASN A 1 87 ? -2.306 2.231 8.534 1.00 93.25 87 ASN A N 1
ATOM 674 C CA . ASN A 1 87 ? -3.071 3.247 9.262 1.00 93.25 87 ASN A CA 1
ATOM 675 C C . ASN A 1 87 ? -4.539 3.299 8.802 1.00 93.25 87 ASN A C 1
ATOM 677 O O . ASN A 1 87 ? -5.436 3.391 9.639 1.00 93.25 87 ASN A O 1
ATOM 681 N N . SER A 1 88 ? -4.796 3.178 7.495 1.00 94.81 88 SER A N 1
ATOM 682 C CA . SER A 1 88 ? -6.165 3.103 6.966 1.00 94.81 88 SER A CA 1
ATOM 683 C C . SER A 1 88 ? -6.905 1.872 7.505 1.00 94.81 88 SER A C 1
ATOM 685 O O . SER A 1 88 ? -8.046 1.979 7.943 1.00 94.81 88 SER A O 1
ATOM 687 N N . CYS A 1 89 ? -6.245 0.711 7.559 1.00 93.44 89 CYS A N 1
ATOM 688 C CA . CYS A 1 89 ? -6.817 -0.505 8.142 1.00 93.44 89 CYS A CA 1
ATOM 689 C C . 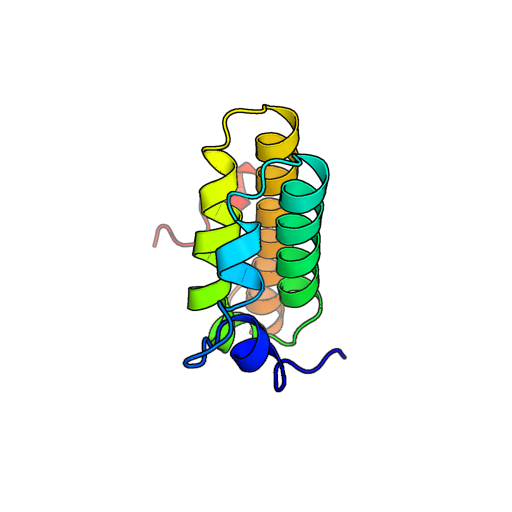CYS A 1 89 ? -7.086 -0.374 9.649 1.00 93.44 89 CYS A C 1
ATOM 691 O O . CYS A 1 89 ? -8.105 -0.862 10.124 1.00 93.44 89 CYS A O 1
ATOM 693 N N . VAL A 1 90 ? -6.209 0.289 10.414 1.00 93.25 90 VAL A N 1
ATOM 694 C CA . VAL A 1 90 ? -6.470 0.576 11.838 1.00 93.25 90 VAL A CA 1
ATOM 695 C C . VAL A 1 90 ? -7.728 1.428 11.990 1.00 93.25 90 VAL A C 1
ATOM 697 O O . VAL A 1 90 ? -8.545 1.162 12.872 1.00 93.25 90 VAL A O 1
ATOM 700 N N . HIS A 1 91 ? -7.910 2.419 11.115 1.00 93.81 91 HIS A N 1
ATOM 701 C CA . HIS A 1 91 ? -9.105 3.251 11.128 1.00 93.81 91 HIS A CA 1
ATOM 702 C C . HIS A 1 91 ? -10.373 2.442 10.833 1.00 93.81 91 HIS A C 1
ATOM 704 O O . HIS A 1 91 ? -11.339 2.565 11.579 1.00 93.81 91 HIS A O 1
ATOM 710 N N . ASP A 1 92 ? -10.344 1.543 9.844 1.00 94.38 92 ASP A N 1
ATOM 711 C CA . ASP A 1 92 ? -11.478 0.653 9.551 1.00 94.38 92 ASP A CA 1
ATOM 712 C C . ASP A 1 92 ? -11.872 -0.198 10.765 1.00 94.38 92 ASP A C 1
ATOM 714 O O . ASP A 1 92 ? -13.056 -0.356 11.062 1.00 94.38 92 ASP A O 1
ATOM 718 N N . LEU A 1 93 ? -10.886 -0.755 11.480 1.00 92.81 93 LEU A N 1
ATOM 719 C CA . LEU A 1 93 ? -11.133 -1.566 12.674 1.00 92.81 93 LEU A CA 1
ATOM 720 C C . LEU A 1 93 ? -11.762 -0.738 13.803 1.00 92.81 93 LEU A C 1
ATOM 722 O O . LEU A 1 93 ? -12.627 -1.235 14.525 1.00 92.81 93 LEU A O 1
ATOM 726 N N . TYR A 1 94 ? -11.346 0.519 13.948 1.00 93.69 94 TYR A N 1
ATOM 727 C CA . TYR A 1 94 ? -11.944 1.451 14.896 1.00 93.69 94 TYR A CA 1
ATOM 728 C C . TYR A 1 94 ? -13.387 1.812 14.510 1.00 93.69 94 TYR A C 1
ATOM 730 O O . TYR A 1 94 ? -14.289 1.710 15.340 1.00 93.69 94 TYR A O 1
ATOM 738 N N . GLU A 1 95 ? -13.645 2.155 13.245 1.00 93.88 95 GLU A N 1
ATOM 739 C CA . GLU A 1 95 ? -14.999 2.461 12.756 1.00 93.88 95 GLU A CA 1
ATOM 740 C C . GLU A 1 95 ? -15.947 1.256 12.868 1.00 93.88 95 GLU A C 1
ATOM 742 O O . GLU A 1 95 ? -17.133 1.414 13.164 1.00 93.88 95 GLU A O 1
ATOM 747 N N . ALA A 1 96 ? -15.420 0.042 12.694 1.00 93.50 96 ALA A N 1
ATOM 748 C CA . ALA A 1 96 ? -16.144 -1.209 12.901 1.00 93.50 96 ALA A CA 1
ATOM 749 C C . ALA A 1 96 ? -16.349 -1.572 14.385 1.00 93.50 96 ALA A C 1
ATOM 751 O O . ALA A 1 96 ? -16.941 -2.614 14.669 1.00 93.50 96 ALA A O 1
ATOM 752 N N . GLN A 1 97 ? -15.872 -0.743 15.324 1.00 93.25 97 GLN A N 1
ATOM 753 C CA . GLN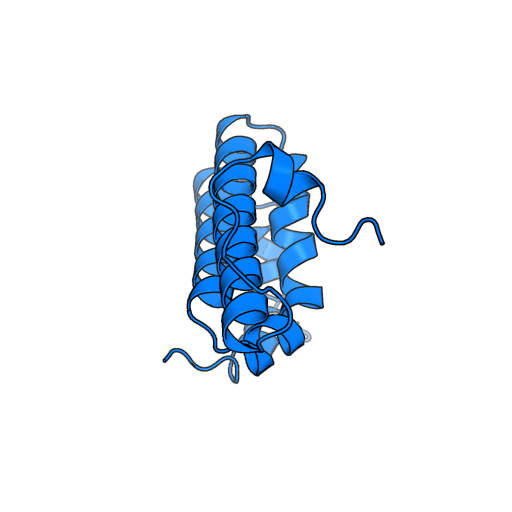 A 1 97 ? -15.924 -0.973 16.775 1.00 93.25 97 GLN A CA 1
ATOM 754 C C . GLN A 1 97 ? -15.208 -2.262 17.215 1.00 93.25 97 GLN A C 1
ATOM 756 O O . GLN A 1 97 ? -15.528 -2.842 18.251 1.00 93.25 97 GLN A O 1
ATOM 761 N N . ILE A 1 98 ? -14.232 -2.719 16.423 1.00 91.81 98 ILE A N 1
ATOM 762 C CA . ILE A 1 98 ? -13.336 -3.826 16.781 1.00 91.81 98 ILE A CA 1
ATOM 763 C C . ILE A 1 98 ? -12.229 -3.312 17.711 1.00 91.81 98 ILE A C 1
ATOM 765 O O . ILE A 1 98 ? -11.796 -4.030 18.610 1.00 91.81 98 ILE A O 1
ATOM 769 N N . LEU A 1 99 ? -11.787 -2.068 17.505 1.00 89.75 99 LEU A N 1
ATOM 770 C CA . LEU A 1 99 ? -10.877 -1.359 18.405 1.00 89.75 99 LEU A CA 1
ATOM 771 C C . LEU A 1 99 ? -11.635 -0.310 19.220 1.00 89.75 99 LEU A C 1
ATOM 773 O O . LEU A 1 99 ? -12.457 0.425 18.677 1.00 89.75 99 LEU A O 1
ATOM 777 N N . GLU A 1 100 ? -11.312 -0.207 20.510 1.00 88.69 100 GLU A N 1
ATOM 778 C CA . GLU A 1 100 ? -11.878 0.809 21.413 1.00 88.69 100 GLU A CA 1
ATOM 779 C C . GLU A 1 100 ? -11.325 2.215 21.129 1.00 88.69 100 GLU A C 1
ATOM 781 O O . GLU A 1 100 ? -12.016 3.216 21.319 1.00 88.69 100 GLU A O 1
ATOM 786 N N . SER A 1 101 ? -10.081 2.293 20.654 1.00 90.06 101 SER A N 1
ATOM 787 C CA . SER A 1 101 ? -9.394 3.528 20.279 1.00 90.06 101 SER A CA 1
ATOM 788 C C . SER A 1 101 ? -8.370 3.271 19.172 1.00 90.06 101 SER A C 1
ATOM 790 O O . SER A 1 101 ? -7.951 2.137 18.930 1.00 90.06 101 SER A O 1
ATOM 792 N N . ILE A 1 102 ? -7.970 4.339 18.480 1.00 88.62 102 ILE A N 1
ATOM 793 C CA . ILE A 1 102 ? -6.841 4.304 17.546 1.00 88.62 102 ILE A CA 1
ATOM 794 C C . ILE A 1 102 ? -5.554 4.415 18.378 1.00 88.62 102 ILE A C 1
ATOM 796 O O . ILE A 1 102 ? -5.421 5.397 19.108 1.00 88.62 102 ILE A O 1
ATOM 800 N N . PRO A 1 103 ? -4.611 3.460 18.278 1.00 85.81 103 PRO A N 1
ATOM 801 C CA . PRO A 1 103 ? -3.359 3.526 19.023 1.00 85.81 103 PRO A CA 1
ATOM 802 C C . PRO A 1 103 ? -2.538 4.770 18.680 1.00 85.81 103 PRO A C 1
ATOM 804 O O . PRO A 1 103 ? -2.345 5.092 17.502 1.00 85.81 103 PRO A O 1
ATOM 807 N N . GLU A 1 104 ? -2.029 5.445 19.709 1.00 82.56 104 GLU A N 1
ATOM 808 C CA . GLU A 1 104 ? -1.288 6.703 19.561 1.00 82.56 104 GLU A CA 1
ATOM 809 C C . GLU A 1 104 ? 0.204 6.477 19.285 1.00 82.56 104 GLU A C 1
ATOM 811 O O . GLU A 1 10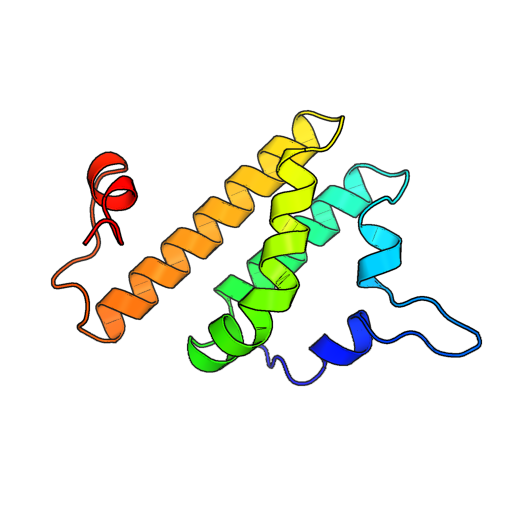4 ? 0.848 7.327 18.667 1.00 82.56 104 GLU A O 1
ATOM 816 N N . ASP A 1 105 ? 0.756 5.324 19.687 1.00 81.50 105 ASP A N 1
ATOM 817 C CA . ASP A 1 105 ? 2.167 4.997 19.491 1.00 81.50 105 ASP A CA 1
ATOM 818 C C . ASP A 1 105 ? 2.416 3.759 18.605 1.00 81.50 105 ASP A C 1
ATOM 820 O O . ASP A 1 105 ? 1.599 2.848 18.453 1.00 81.50 105 ASP A O 1
ATOM 824 N N . GLU A 1 106 ? 3.600 3.728 17.988 1.00 73.19 106 GLU A N 1
ATOM 825 C CA . GLU A 1 106 ? 4.016 2.663 17.066 1.00 73.19 106 GLU A CA 1
ATOM 826 C C . GLU A 1 106 ? 4.204 1.298 17.748 1.00 73.19 106 GLU A C 1
ATOM 828 O O . GLU A 1 106 ? 4.201 0.257 17.086 1.00 73.19 106 GLU A O 1
ATOM 833 N N . LYS A 1 107 ? 4.391 1.264 19.070 1.00 77.69 107 LYS A N 1
ATOM 834 C CA . LYS A 1 107 ? 4.577 0.016 19.812 1.00 77.69 107 LYS A CA 1
ATOM 835 C C . LYS A 1 107 ? 3.239 -0.688 20.006 1.00 77.69 107 LYS A C 1
ATOM 837 O O . LYS A 1 107 ? 3.176 -1.905 19.844 1.00 77.69 107 LYS A O 1
ATOM 842 N N . GLU A 1 108 ? 2.188 0.060 20.309 1.00 75.81 108 GLU A N 1
ATOM 843 C CA . GLU A 1 108 ? 0.819 -0.440 20.391 1.00 75.81 108 GLU A CA 1
ATOM 844 C C . GLU A 1 108 ? 0.333 -0.936 19.028 1.00 75.81 108 GLU A C 1
ATOM 846 O O . GLU A 1 108 ? -0.161 -2.062 18.932 1.00 75.81 108 GLU A O 1
ATOM 851 N N . LYS A 1 109 ? 0.592 -0.177 17.952 1.00 72.88 109 LYS A N 1
ATOM 852 C CA . LYS A 1 109 ? 0.265 -0.609 16.582 1.00 72.88 109 LYS A CA 1
ATOM 853 C C . LYS A 1 109 ? 0.897 -1.955 16.219 1.00 72.88 109 LYS A C 1
ATOM 855 O O . LYS A 1 109 ? 0.229 -2.804 15.639 1.00 72.88 109 LYS A O 1
ATOM 860 N N . LYS A 1 110 ? 2.156 -2.198 16.606 1.00 72.00 110 LYS A N 1
ATOM 861 C CA . LYS A 1 110 ? 2.861 -3.476 16.351 1.00 72.00 110 LYS A CA 1
ATOM 862 C C . LYS A 1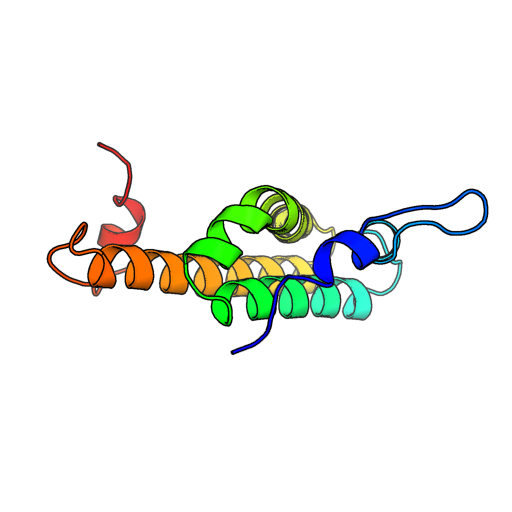 110 ? 2.272 -4.685 17.082 1.00 72.00 110 LYS A C 1
ATOM 864 O O . LYS A 1 110 ? 2.587 -5.819 16.716 1.00 72.00 110 LYS A O 1
ATOM 869 N N . ASN A 1 111 ? 1.466 -4.461 18.117 1.00 73.62 111 ASN A N 1
ATOM 870 C CA . ASN A 1 111 ? 0.828 -5.527 18.884 1.00 73.62 111 ASN A CA 1
ATOM 871 C C . ASN A 1 111 ? -0.593 -5.847 18.388 1.00 73.62 111 ASN A C 1
ATOM 873 O O . ASN A 1 111 ? -1.158 -6.856 18.815 1.00 73.62 111 ASN A O 1
ATOM 877 N N . LEU A 1 112 ? -1.152 -5.049 17.468 1.00 69.81 112 LEU A N 1
ATOM 878 C CA . LEU A 1 112 ? -2.429 -5.345 16.819 1.00 69.81 112 LEU A CA 1
ATOM 879 C C . LEU A 1 112 ? -2.341 -6.680 16.061 1.00 69.81 112 LEU A C 1
ATOM 881 O O . LEU A 1 112 ? -1.447 -6.888 15.243 1.00 69.81 112 LEU A O 1
ATOM 885 N N . GLY A 1 113 ? -3.272 -7.596 16.343 1.00 58.16 113 GLY A N 1
ATOM 886 C CA . GLY A 1 113 ? -3.360 -8.897 15.670 1.00 58.16 113 GLY A CA 1
ATOM 887 C C . GLY A 1 113 ? -2.483 -10.017 16.248 1.00 58.16 113 GLY A C 1
ATOM 888 O O . GLY A 1 113 ? -2.449 -11.095 15.666 1.00 58.16 113 GLY A O 1
ATOM 889 N N . ARG A 1 114 ? -1.802 -9.808 17.387 1.00 58.44 114 ARG A N 1
ATOM 890 C CA . ARG A 1 114 ? -1.070 -10.864 18.129 1.00 58.44 114 ARG A CA 1
ATOM 891 C C . ARG A 1 114 ? -1.925 -11.609 19.172 1.00 58.44 114 ARG A C 1
ATOM 893 O O . ARG A 1 114 ? -1.377 -12.080 20.167 1.00 58.44 114 ARG A O 1
ATOM 900 N N . ALA A 1 115 ? -3.242 -11.656 18.975 1.00 43.50 115 ALA A N 1
ATOM 901 C CA . ALA A 1 115 ? -4.159 -12.392 19.849 1.00 43.50 115 ALA A CA 1
ATOM 902 C C . ALA A 1 115 ? -3.991 -13.911 19.698 1.00 43.50 115 ALA A C 1
ATOM 904 O O . ALA A 1 115 ? -3.789 -14.366 18.548 1.00 43.50 115 ALA A O 1
#

Radius of gyration: 15.54 Å; chains: 1; bounding box: 34×21×49 Å

Secondary structure (DSSP, 8-state):
---GGGGGGGT---SS---HHHHHHT-S-HHHHHHHHHHHHHHHHHS-HHHHHHHHHHHHHHHHHGGG-SSHHHHHHHHHHHHHHHHHHHHHHHHTTSSSS--SSHHHHTTTT--

pLDDT: mean 89.57, std 9.78, range [43.5, 97.88]

Organism: Rhizopus delemar (strain RA 99-880 / ATCC MYA-4621 / FGSC 9543 / NRRL 43880) (NCBI:txid246409)